Protein AF-B3PN86-F1 (afdb_monomer)

Solvent-accessible surface area (backbone atoms only — not comparable to full-atom values): 6703 Å² total; per-residue (Å²): 136,89,81,83,82,82,80,82,77,89,82,76,87,70,79,73,82,77,74,83,82,76,87,62,81,89,78,61,54,71,43,59,52,50,31,55,51,28,50,55,51,30,45,52,40,45,52,52,48,20,69,76,66,77,45,84,75,57,52,68,62,50,48,52,51,52,52,51,54,50,51,60,70,47,57,94,63,80,53,68,68,60,52,42,50,52,38,48,53,52,25,48,56,39,45,52,54,29,48,55,46,50,53,59,52,65,75,73,113

Sequence (109 aa):
MKKMNKFFLSLGAVSLVGLSLLIALSCQPGYLKKYNSALAKNEKARKQLEQNKKIPSNFESYKATIEAELKAKLDGISDATQIAKIYDEFTNKINDSTSQINSSLRQAD

Mean predicted aligned error: 12.05 Å

Structure (mmCIF, N/CA/C/O backbone):
data_AF-B3PN86-F1
#
_entry.id   AF-B3PN86-F1
#
loop_
_atom_site.group_PDB
_atom_site.id
_atom_site.type_symbol
_atom_site.label_atom_id
_atom_site.label_alt_id
_atom_site.label_comp_id
_atom_site.label_asym_id
_atom_site.label_entity_id
_atom_site.label_seq_id
_atom_site.pdbx_PDB_ins_code
_atom_site.Cartn_x
_atom_site.Cartn_y
_atom_site.Cartn_z
_atom_site.occupancy
_atom_site.B_iso_or_equiv
_atom_site.auth_seq_id
_atom_site.auth_comp_id
_atom_site.auth_asym_id
_atom_site.auth_atom_id
_atom_site.pdbx_PDB_model_num
ATOM 1 N N . MET A 1 1 ? 34.821 -11.315 51.774 1.00 39.22 1 MET A N 1
ATOM 2 C CA . MET A 1 1 ? 34.629 -12.529 50.947 1.00 39.22 1 MET A CA 1
ATOM 3 C C . MET A 1 1 ? 33.412 -12.334 50.051 1.00 39.22 1 MET A C 1
ATOM 5 O O . MET A 1 1 ? 32.353 -11.987 50.553 1.00 39.22 1 MET A O 1
ATOM 9 N N . LYS A 1 2 ? 33.592 -12.484 48.731 1.00 38.50 2 LYS A N 1
ATOM 10 C CA . LYS A 1 2 ? 32.548 -12.374 47.696 1.00 38.50 2 LYS A CA 1
ATOM 11 C C . LYS A 1 2 ? 31.526 -13.508 47.842 1.00 38.50 2 LYS A C 1
ATOM 13 O O . LYS A 1 2 ? 31.932 -14.662 47.926 1.00 38.50 2 LYS A O 1
ATOM 18 N N . LYS A 1 3 ? 30.228 -13.206 47.755 1.00 45.72 3 LYS A N 1
ATOM 19 C CA . LYS A 1 3 ? 29.203 -14.185 47.361 1.00 45.72 3 LYS A CA 1
ATOM 20 C C . LYS A 1 3 ? 28.486 -13.660 46.123 1.00 45.72 3 LYS A C 1
ATOM 22 O O . LYS A 1 3 ? 27.569 -12.855 46.200 1.00 45.72 3 LYS A O 1
ATOM 27 N N . MET A 1 4 ? 28.993 -14.091 44.970 1.00 51.62 4 MET A N 1
ATOM 28 C CA . MET A 1 4 ? 28.288 -14.031 43.696 1.00 51.62 4 MET A CA 1
ATOM 29 C C . MET A 1 4 ? 27.203 -15.105 43.728 1.00 51.62 4 MET A C 1
ATOM 31 O O . MET A 1 4 ? 27.544 -16.285 43.758 1.00 51.62 4 MET A O 1
ATOM 35 N N . ASN A 1 5 ? 25.929 -14.723 43.680 1.00 52.91 5 ASN A N 1
ATOM 36 C CA . ASN A 1 5 ? 24.880 -15.662 43.296 1.00 52.91 5 ASN A CA 1
ATOM 37 C C . ASN A 1 5 ? 24.644 -15.519 41.792 1.00 52.91 5 ASN A C 1
ATOM 39 O O . ASN A 1 5 ? 23.994 -14.590 41.321 1.00 52.91 5 ASN A O 1
ATOM 43 N N . LYS A 1 6 ? 25.256 -16.437 41.041 1.00 53.06 6 LYS A N 1
ATOM 44 C CA . LYS A 1 6 ? 25.012 -16.664 39.619 1.00 53.06 6 LYS A CA 1
ATOM 45 C C . LYS A 1 6 ? 23.641 -17.325 39.484 1.00 53.06 6 LYS A C 1
ATOM 47 O O . LYS A 1 6 ? 23.540 -18.536 39.643 1.00 53.06 6 LYS A O 1
ATOM 52 N N . PHE A 1 7 ? 22.602 -16.551 39.188 1.00 51.56 7 PHE A N 1
ATOM 53 C CA . PHE A 1 7 ? 21.344 -17.109 38.694 1.00 51.56 7 PHE A CA 1
ATOM 54 C C . PHE A 1 7 ? 21.403 -17.160 37.167 1.00 51.56 7 PHE A C 1
ATOM 56 O O . PHE A 1 7 ? 20.982 -16.251 36.460 1.00 51.56 7 PHE A O 1
ATOM 63 N N . PHE A 1 8 ? 22.006 -18.241 36.674 1.00 55.12 8 PHE A N 1
ATOM 64 C CA . PHE A 1 8 ? 21.733 -18.748 35.339 1.00 55.12 8 PHE A CA 1
ATOM 65 C C . PHE A 1 8 ? 20.361 -19.421 35.387 1.00 55.12 8 PHE A C 1
ATOM 67 O O . PHE A 1 8 ? 20.230 -20.504 35.948 1.00 55.12 8 PHE A O 1
ATOM 74 N N . LEU A 1 9 ? 19.356 -18.795 34.783 1.00 50.84 9 LEU A N 1
ATOM 75 C CA . LEU A 1 9 ? 18.157 -19.482 34.312 1.00 50.84 9 LEU A CA 1
ATOM 76 C C . LEU A 1 9 ? 17.955 -19.103 32.850 1.00 50.84 9 LEU A C 1
ATOM 78 O O . LEU A 1 9 ? 17.201 -18.212 32.477 1.00 50.84 9 LEU A O 1
ATOM 82 N N . SER A 1 10 ? 18.730 -19.809 32.033 1.00 52.97 10 SER A N 1
ATOM 83 C CA . SER A 1 10 ? 18.376 -20.131 30.662 1.00 52.97 10 SER A CA 1
ATOM 84 C C . SER A 1 10 ? 17.082 -20.946 30.708 1.00 52.97 10 SER A C 1
ATOM 86 O O . SER A 1 10 ? 17.102 -22.049 31.251 1.00 52.97 10 SER A O 1
ATOM 88 N N . LEU A 1 11 ? 15.989 -20.427 30.149 1.00 48.62 11 LEU A N 1
ATOM 89 C CA . LEU A 1 11 ? 14.960 -21.221 29.473 1.00 48.62 11 LEU A CA 1
ATOM 90 C C . LEU A 1 11 ? 14.020 -20.273 28.724 1.00 48.62 11 LEU A C 1
ATOM 92 O O . LEU A 1 11 ? 13.258 -19.524 29.325 1.00 48.62 11 LEU A O 1
ATOM 96 N N .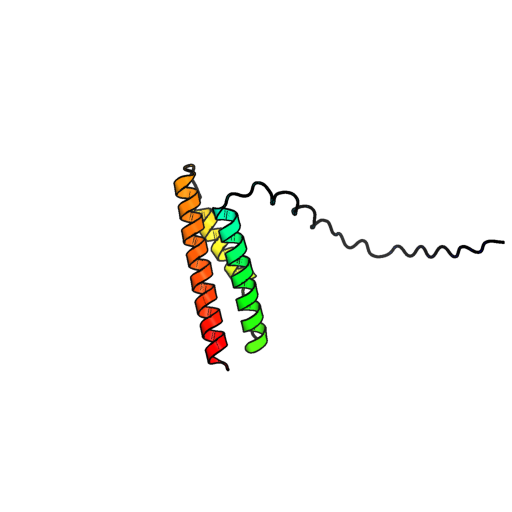 GLY A 1 12 ? 14.113 -20.292 27.401 1.00 44.34 12 GLY A N 1
ATOM 97 C CA . GLY A 1 12 ? 13.301 -19.449 26.533 1.00 44.34 12 GLY A CA 1
ATOM 98 C C . GLY A 1 12 ? 14.061 -19.042 25.287 1.00 44.34 12 GLY A C 1
ATOM 99 O O . GLY A 1 12 ? 14.194 -17.857 25.005 1.00 44.34 12 GLY A O 1
ATOM 100 N N . ALA A 1 13 ? 14.576 -20.023 24.543 1.00 50.31 13 ALA A N 1
ATOM 101 C CA . ALA A 1 13 ? 14.919 -19.832 23.144 1.00 50.31 13 ALA A CA 1
ATOM 102 C C . ALA A 1 13 ? 13.619 -19.566 22.366 1.00 50.31 13 ALA A C 1
ATOM 104 O O . ALA A 1 13 ? 13.100 -20.433 21.669 1.00 50.31 13 ALA A O 1
ATOM 105 N N . VAL A 1 14 ? 13.058 -18.363 22.511 1.00 43.88 14 VAL A N 1
ATOM 106 C CA . VAL A 1 14 ? 12.209 -17.812 21.466 1.00 43.88 14 VAL A CA 1
ATOM 107 C C . VAL A 1 14 ? 13.176 -17.509 20.342 1.00 43.88 14 VAL A C 1
ATOM 109 O O . VAL A 1 14 ? 14.011 -16.612 20.443 1.00 43.88 14 VAL A O 1
ATOM 112 N N . SER A 1 15 ? 13.100 -18.338 19.309 1.00 45.94 15 SER A N 1
ATOM 113 C CA . SER A 1 15 ? 13.639 -18.055 17.993 1.00 45.94 15 SER A CA 1
ATOM 114 C C . SER A 1 15 ? 13.196 -16.649 17.571 1.00 45.94 15 SER A C 1
ATOM 116 O O . SER A 1 15 ? 12.136 -16.457 16.990 1.00 45.94 15 SER A O 1
ATOM 118 N N . LEU A 1 16 ? 14.014 -15.648 17.890 1.00 39.47 16 LEU A N 1
ATOM 119 C CA . LEU A 1 16 ? 14.006 -14.324 17.277 1.00 39.47 16 LEU A CA 1
ATOM 120 C C . LEU A 1 16 ? 14.889 -14.372 16.022 1.00 39.47 16 LEU A C 1
ATOM 122 O O . LEU A 1 16 ? 15.667 -13.467 15.734 1.00 39.47 16 LEU A O 1
ATOM 126 N N . VAL A 1 17 ? 14.765 -15.451 15.243 1.00 45.94 17 VAL A N 1
ATOM 127 C CA . VAL A 1 17 ? 15.160 -15.447 13.837 1.00 45.94 17 VAL A CA 1
ATOM 128 C C . VAL A 1 17 ? 14.056 -14.691 13.106 1.00 45.94 17 VAL A C 1
ATOM 130 O O . VAL A 1 17 ? 13.059 -15.261 12.679 1.00 45.94 17 VAL A O 1
ATOM 133 N N . GLY A 1 18 ? 14.194 -13.371 13.051 1.00 39.97 18 GLY A N 1
ATOM 134 C CA . GLY A 1 18 ? 13.220 -12.527 12.361 1.00 39.97 18 GLY A CA 1
ATOM 135 C C . GLY A 1 18 ? 13.483 -11.028 12.405 1.00 39.97 18 GLY A C 1
ATOM 136 O O . GLY A 1 18 ? 12.792 -10.290 11.713 1.00 39.97 18 GLY A O 1
ATOM 137 N N . LEU A 1 19 ? 14.479 -10.553 13.163 1.00 41.41 19 LEU A N 1
ATOM 138 C CA . LEU A 1 19 ? 14.785 -9.118 13.248 1.00 41.41 19 LEU A CA 1
ATOM 139 C C . LEU A 1 19 ? 16.053 -8.688 12.494 1.00 41.41 19 LEU A C 1
ATOM 141 O O . LEU A 1 19 ? 16.603 -7.624 12.761 1.00 41.41 19 LEU A O 1
ATOM 145 N N . SER A 1 20 ? 16.508 -9.484 11.526 1.00 39.06 20 SER A N 1
ATOM 146 C CA . SER A 1 20 ? 17.719 -9.191 10.742 1.00 39.06 20 SER A CA 1
ATOM 147 C C . SER A 1 20 ? 17.439 -8.578 9.364 1.00 39.06 20 SER A C 1
ATOM 149 O O . SER A 1 20 ? 18.309 -8.616 8.502 1.00 39.06 20 SER A O 1
ATOM 151 N N . LEU A 1 21 ? 16.254 -7.996 9.134 1.00 40.75 21 LEU A N 1
ATOM 152 C CA . LEU A 1 21 ? 15.929 -7.285 7.885 1.00 40.75 21 LEU A CA 1
ATOM 153 C C . LEU A 1 21 ? 15.700 -5.776 8.092 1.00 40.75 21 LEU A C 1
ATOM 155 O O . LEU A 1 21 ? 14.913 -5.153 7.389 1.00 40.75 21 LEU A O 1
ATOM 159 N N . LEU A 1 22 ? 16.381 -5.173 9.071 1.00 39.53 22 LEU A N 1
ATOM 160 C CA . LEU A 1 22 ? 16.369 -3.717 9.295 1.00 39.53 22 LEU A CA 1
ATOM 161 C C . LEU A 1 22 ? 17.649 -3.010 8.821 1.00 39.53 22 LEU A C 1
ATOM 163 O O . LEU A 1 22 ? 17.834 -1.825 9.083 1.00 39.53 22 LEU A O 1
ATOM 167 N N . ILE A 1 23 ? 18.508 -3.697 8.061 1.00 41.22 23 ILE A N 1
ATOM 168 C CA . ILE A 1 23 ? 19.731 -3.124 7.479 1.00 41.22 23 ILE A CA 1
ATOM 169 C C . ILE A 1 23 ? 19.616 -3.125 5.947 1.00 41.22 23 ILE A C 1
ATOM 171 O O . ILE A 1 23 ? 20.375 -3.773 5.240 1.00 41.22 23 ILE A O 1
ATOM 175 N N . ALA A 1 24 ? 18.606 -2.424 5.426 1.00 43.38 24 ALA A N 1
ATOM 176 C CA . ALA A 1 24 ? 18.511 -2.057 4.004 1.00 43.38 24 ALA A CA 1
ATOM 177 C C . ALA A 1 24 ? 17.761 -0.725 3.773 1.00 43.38 24 ALA A C 1
ATOM 179 O O . ALA A 1 24 ? 17.390 -0.390 2.651 1.00 43.38 24 ALA A O 1
ATOM 180 N N . LEU A 1 25 ? 17.524 0.067 4.828 1.00 45.47 25 LEU A N 1
ATOM 181 C CA . LEU A 1 25 ? 16.697 1.281 4.756 1.00 45.47 25 LEU A CA 1
ATOM 182 C C . LEU A 1 25 ? 17.390 2.494 4.105 1.00 45.47 25 LEU A C 1
ATOM 184 O O . LEU A 1 25 ? 16.730 3.508 3.883 1.00 45.47 25 LEU A O 1
ATOM 188 N N . SER A 1 26 ? 18.686 2.427 3.784 1.00 42.06 26 SER A N 1
ATOM 189 C CA . SER A 1 26 ? 19.442 3.580 3.266 1.00 42.06 26 SER A CA 1
ATOM 190 C C . SER A 1 26 ? 19.526 3.674 1.736 1.00 42.06 26 SER A C 1
ATOM 192 O O . SER A 1 26 ? 19.969 4.702 1.234 1.00 42.06 26 SER A O 1
ATOM 194 N N . CYS A 1 27 ? 19.075 2.664 0.980 1.00 52.31 27 CYS A N 1
ATOM 195 C CA . CYS A 1 27 ? 19.074 2.683 -0.497 1.00 52.31 27 CYS A CA 1
ATOM 196 C C . CYS A 1 27 ? 17.756 2.201 -1.119 1.00 52.31 27 CYS A C 1
ATOM 198 O O . CYS A 1 27 ? 17.711 1.835 -2.292 1.00 52.31 27 CYS A O 1
ATOM 200 N N . GLN A 1 28 ? 16.663 2.198 -0.351 1.00 61.03 28 GLN A N 1
ATOM 201 C CA . GLN A 1 28 ? 15.359 1.839 -0.894 1.00 61.03 28 GLN A CA 1
ATOM 202 C C . GLN A 1 28 ? 14.859 2.954 -1.836 1.00 61.03 28 GLN A C 1
ATOM 204 O O . GLN A 1 28 ? 14.798 4.115 -1.415 1.00 61.03 28 GLN A O 1
ATOM 209 N N . PRO A 1 29 ? 14.470 2.634 -3.086 1.00 78.69 29 PRO A N 1
ATOM 210 C CA . PRO A 1 29 ? 13.914 3.607 -4.019 1.00 78.69 29 PRO A CA 1
ATOM 211 C C . PRO A 1 29 ? 12.750 4.403 -3.416 1.00 78.69 29 PRO A C 1
ATOM 213 O O . PRO A 1 29 ? 11.941 3.873 -2.648 1.00 78.69 29 PRO A O 1
ATOM 216 N N . GLY A 1 30 ? 12.630 5.683 -3.786 1.00 86.12 30 GLY A N 1
ATOM 217 C CA . GLY A 1 30 ? 11.625 6.586 -3.212 1.00 86.12 30 GLY A CA 1
ATOM 218 C C . GLY A 1 30 ? 10.186 6.067 -3.329 1.00 86.12 30 GLY A C 1
ATOM 219 O O . GLY A 1 30 ? 9.411 6.207 -2.384 1.00 86.12 30 GLY A O 1
ATOM 220 N N . TYR A 1 31 ? 9.847 5.406 -4.440 1.00 85.81 31 TYR A N 1
ATOM 221 C CA . TYR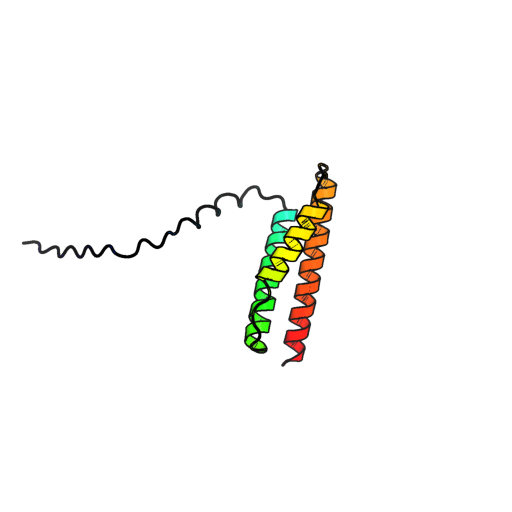 A 1 31 ? 8.528 4.804 -4.668 1.00 85.81 31 TYR A CA 1
ATOM 222 C C . TYR A 1 31 ? 8.225 3.658 -3.687 1.00 85.81 31 TYR A C 1
ATOM 224 O O . TYR A 1 31 ? 7.141 3.603 -3.111 1.00 85.81 31 TYR A O 1
ATOM 232 N N . LEU A 1 32 ? 9.211 2.808 -3.388 1.00 88.56 32 LEU A N 1
ATOM 233 C CA . LEU A 1 32 ? 9.078 1.725 -2.413 1.00 88.56 32 LEU A CA 1
ATOM 234 C C . LEU A 1 32 ? 8.878 2.281 -0.999 1.00 88.56 32 LEU A C 1
ATOM 236 O O . LEU A 1 32 ? 8.094 1.750 -0.216 1.00 88.56 32 LEU A O 1
ATOM 240 N N . LYS A 1 33 ? 9.580 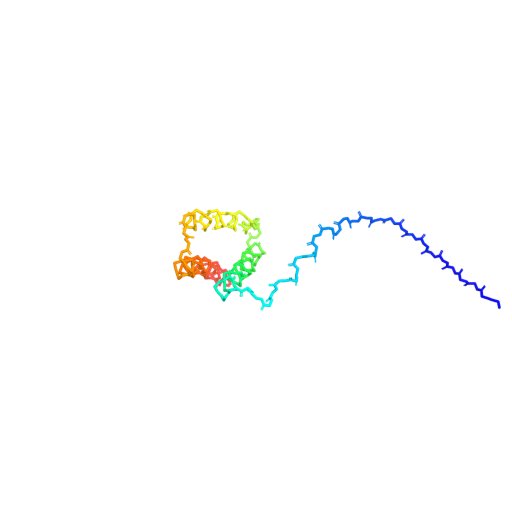3.367 -0.647 1.00 90.25 33 LYS A N 1
ATOM 241 C CA . LYS A 1 33 ? 9.401 4.035 0.653 1.00 90.25 33 LYS A CA 1
ATOM 242 C C . LYS A 1 33 ? 7.989 4.611 0.799 1.00 90.25 33 LYS A C 1
ATOM 244 O O . LYS A 1 33 ? 7.382 4.462 1.860 1.00 90.25 33 LYS A O 1
ATOM 249 N N . LYS A 1 34 ? 7.462 5.256 -0.250 1.00 92.44 34 LYS A N 1
ATOM 250 C CA . LYS A 1 34 ? 6.084 5.776 -0.269 1.00 92.44 34 LYS A CA 1
ATOM 251 C C . LYS A 1 34 ? 5.062 4.650 -0.108 1.00 92.44 34 LYS A C 1
ATOM 253 O O . LYS A 1 34 ? 4.197 4.761 0.757 1.00 92.44 34 LYS A O 1
ATOM 258 N N . TYR A 1 35 ? 5.224 3.564 -0.860 1.00 93.56 35 TYR A N 1
ATOM 259 C CA . TYR A 1 35 ? 4.376 2.375 -0.781 1.00 93.56 35 TYR A CA 1
ATOM 260 C C . TYR A 1 35 ? 4.344 1.779 0.636 1.00 93.56 35 TYR A C 1
ATOM 262 O O . TYR A 1 35 ? 3.272 1.642 1.228 1.00 93.56 35 TYR A O 1
ATOM 270 N N . ASN A 1 36 ? 5.511 1.536 1.247 1.00 92.69 36 ASN A N 1
ATOM 271 C CA . ASN A 1 36 ? 5.593 1.015 2.618 1.00 92.69 36 ASN A CA 1
ATOM 272 C C . ASN A 1 36 ? 4.978 1.979 3.644 1.00 92.69 36 ASN A C 1
ATOM 274 O O . ASN A 1 36 ? 4.308 1.553 4.585 1.00 92.69 36 ASN A O 1
ATOM 278 N N . SER A 1 37 ? 5.177 3.289 3.466 1.00 94.06 37 SER A N 1
ATOM 279 C CA . SER A 1 37 ? 4.560 4.296 4.332 1.00 94.06 37 SER A CA 1
ATOM 280 C C . SER A 1 37 ? 3.033 4.302 4.211 1.00 94.06 37 SER A C 1
ATOM 282 O O . SER A 1 37 ? 2.349 4.429 5.227 1.00 94.06 37 SER A O 1
ATOM 284 N N . ALA A 1 38 ? 2.491 4.137 3.001 1.00 95.06 38 ALA A N 1
ATOM 285 C CA . ALA A 1 38 ? 1.054 4.030 2.777 1.00 95.06 38 ALA A CA 1
ATOM 286 C C . ALA A 1 38 ? 0.474 2.766 3.430 1.00 95.06 38 ALA A C 1
ATOM 288 O O . ALA A 1 38 ? -0.533 2.863 4.133 1.00 95.06 38 ALA A O 1
ATOM 289 N N . LEU A 1 39 ? 1.139 1.609 3.294 1.00 95.69 39 LEU A N 1
ATOM 290 C CA . LEU A 1 39 ? 0.742 0.373 3.981 1.00 95.69 39 LEU A CA 1
ATOM 291 C C . LEU A 1 39 ? 0.698 0.551 5.503 1.00 95.69 39 LEU A C 1
ATOM 293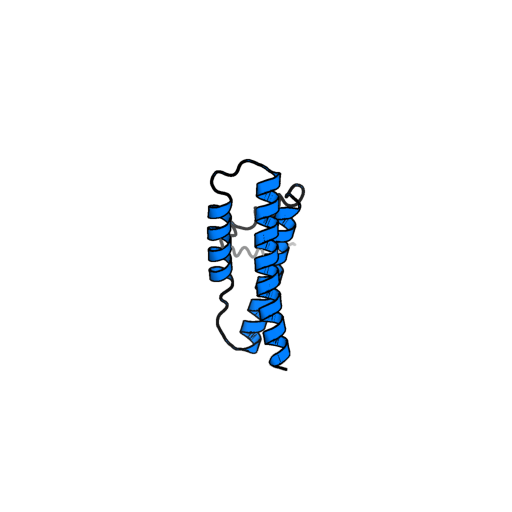 O O . LEU A 1 39 ? -0.305 0.205 6.121 1.00 95.69 39 LEU A O 1
ATOM 297 N N . ALA A 1 40 ? 1.730 1.154 6.101 1.00 95.00 40 ALA A N 1
ATOM 298 C CA . ALA A 1 40 ? 1.773 1.394 7.545 1.00 95.00 40 ALA A CA 1
ATOM 299 C C . ALA A 1 40 ? 0.639 2.321 8.029 1.00 95.00 40 ALA A C 1
ATOM 301 O O . ALA A 1 40 ? 0.057 2.110 9.096 1.00 95.00 40 ALA A O 1
ATOM 302 N N . LYS A 1 41 ? 0.284 3.350 7.244 1.00 95.12 41 LYS A N 1
ATOM 303 C CA . LYS A 1 41 ? -0.868 4.218 7.549 1.00 95.12 41 LYS A CA 1
ATOM 304 C C . LYS A 1 41 ? -2.191 3.459 7.446 1.00 95.12 41 LYS A C 1
ATOM 306 O O . LYS A 1 41 ? -3.051 3.636 8.308 1.00 95.12 41 LYS A O 1
ATOM 311 N N . ASN A 1 42 ? -2.343 2.617 6.426 1.00 95.62 42 ASN A N 1
ATOM 312 C CA . ASN A 1 42 ? -3.532 1.790 6.243 1.00 95.62 42 ASN A CA 1
ATOM 313 C C . ASN A 1 42 ? -3.705 0.790 7.392 1.00 95.62 42 ASN A C 1
ATOM 315 O O . ASN A 1 42 ? -4.795 0.688 7.948 1.00 95.62 42 ASN A O 1
ATOM 319 N N . GLU A 1 43 ? -2.623 0.123 7.803 1.00 95.44 43 GLU A N 1
ATOM 320 C CA . GLU A 1 43 ? -2.604 -0.781 8.955 1.00 95.44 43 GLU A CA 1
ATOM 321 C C . GLU A 1 43 ? -3.112 -0.079 10.214 1.00 95.44 43 GLU A C 1
ATOM 323 O O . GLU A 1 43 ? -4.010 -0.577 10.893 1.00 95.44 43 GLU A O 1
ATOM 328 N N . LYS A 1 44 ? -2.576 1.114 10.501 1.00 93.56 44 LYS A N 1
ATOM 329 C CA . LYS A 1 44 ? -2.990 1.911 11.657 1.00 93.56 44 LYS A CA 1
ATOM 330 C C . LYS A 1 44 ? -4.480 2.262 11.602 1.00 93.56 44 LYS A C 1
ATOM 332 O O . LYS A 1 44 ? -5.170 2.101 12.605 1.00 93.56 44 LYS A O 1
ATOM 337 N N . ALA A 1 45 ? -4.977 2.706 10.447 1.00 92.38 45 ALA A N 1
ATOM 338 C CA . ALA A 1 45 ? -6.387 3.048 10.267 1.00 92.38 45 ALA A CA 1
ATOM 339 C C . ALA A 1 45 ? -7.304 1.827 10.463 1.00 92.38 45 ALA A C 1
ATOM 341 O O . ALA A 1 45 ? -8.324 1.919 11.145 1.00 92.38 45 ALA A O 1
ATOM 342 N N . ARG A 1 46 ? -6.925 0.660 9.925 1.00 92.56 46 ARG A N 1
ATOM 343 C CA . ARG A 1 46 ? -7.675 -0.594 10.109 1.00 92.56 46 ARG A CA 1
ATOM 344 C C . ARG A 1 46 ? -7.681 -1.061 11.562 1.00 92.56 46 ARG A C 1
ATOM 346 O O . ARG A 1 46 ? -8.746 -1.412 12.053 1.00 92.56 46 ARG A O 1
ATOM 353 N N . LYS A 1 47 ? -6.541 -1.003 12.262 1.00 91.56 47 LYS A N 1
ATOM 354 C CA . LYS A 1 47 ? -6.462 -1.314 13.703 1.00 91.56 47 LYS A CA 1
ATOM 355 C C . LYS A 1 47 ? -7.369 -0.401 14.530 1.00 91.56 47 LYS A C 1
ATOM 357 O O . LYS A 1 47 ? -8.037 -0.862 15.448 1.00 91.56 47 LYS A O 1
ATOM 362 N N . GLN A 1 48 ? -7.432 0.885 14.188 1.00 90.62 48 GLN A N 1
ATOM 363 C CA . GLN A 1 48 ? -8.337 1.821 14.854 1.00 90.62 48 GLN A CA 1
ATOM 364 C C . GLN A 1 48 ? -9.814 1.490 14.574 1.00 90.62 48 GLN A C 1
ATOM 366 O O . GLN A 1 48 ? -10.640 1.523 15.481 1.00 90.62 48 GLN A O 1
ATOM 371 N N . LEU A 1 49 ? -10.154 1.106 13.339 1.00 89.00 49 LEU A N 1
ATOM 372 C CA . LEU A 1 49 ? -11.503 0.650 12.985 1.00 89.00 49 LEU A CA 1
ATOM 373 C C . LEU A 1 49 ? -11.907 -0.625 13.731 1.00 89.00 49 LEU A C 1
ATOM 375 O O . LEU A 1 49 ? -13.036 -0.713 14.209 1.00 89.00 49 LEU A O 1
ATOM 379 N N . GLU A 1 50 ? -10.991 -1.583 13.857 1.00 87.56 50 GLU A N 1
ATOM 380 C CA . GLU A 1 50 ? -11.162 -2.789 14.672 1.00 87.56 50 GLU A CA 1
ATOM 381 C C . GLU A 1 50 ? -11.473 -2.435 16.128 1.00 87.56 50 GLU A C 1
ATOM 383 O O . GLU A 1 50 ? -12.455 -2.934 16.675 1.00 87.56 50 GLU A O 1
ATOM 388 N N . GLN A 1 51 ? -10.695 -1.535 16.735 1.00 87.38 51 GLN A N 1
ATOM 389 C CA . GLN A 1 51 ? -10.912 -1.106 18.119 1.00 87.38 51 GLN A CA 1
ATOM 390 C C . GLN A 1 51 ? -12.288 -0.453 18.308 1.00 87.38 51 GLN A C 1
ATOM 392 O O . GLN A 1 51 ? -12.993 -0.788 19.259 1.00 87.38 51 GLN A O 1
ATOM 397 N N . ASN A 1 52 ? -12.702 0.415 17.380 1.00 86.62 52 ASN A N 1
ATOM 398 C CA . ASN A 1 52 ? -13.984 1.118 17.472 1.00 86.62 52 ASN A CA 1
ATOM 399 C C . ASN A 1 52 ? -15.186 0.194 17.219 1.00 86.62 52 ASN A C 1
ATOM 401 O O . ASN A 1 52 ? -16.209 0.315 17.890 1.00 86.62 52 ASN A O 1
ATOM 405 N N . LYS A 1 53 ? -15.087 -0.728 16.251 1.00 84.31 53 LYS A N 1
ATOM 406 C CA . LYS A 1 53 ? -16.219 -1.566 15.807 1.00 84.31 53 LYS A CA 1
ATOM 407 C C . LYS A 1 53 ? -16.205 -2.996 16.356 1.00 84.31 53 LYS A C 1
ATOM 409 O O . LYS A 1 53 ? -17.157 -3.729 16.111 1.00 84.31 53 LYS A O 1
ATOM 414 N N . LYS A 1 54 ? -15.160 -3.396 17.090 1.00 85.19 54 LYS A N 1
ATOM 415 C CA . LYS A 1 54 ? -14.937 -4.766 17.597 1.00 85.19 54 LYS A CA 1
ATOM 416 C C . LYS A 1 54 ? -15.002 -5.833 16.493 1.00 85.19 54 LYS A C 1
ATOM 418 O O . LYS A 1 54 ? -15.561 -6.909 16.690 1.00 85.19 54 LYS A O 1
ATOM 423 N N . ILE A 1 55 ? -14.441 -5.518 15.326 1.00 82.75 55 ILE A N 1
ATOM 424 C CA . ILE A 1 55 ? -14.353 -6.425 14.170 1.00 82.75 55 ILE A CA 1
ATOM 425 C C . ILE A 1 55 ? -12.905 -6.881 13.964 1.00 82.75 55 ILE A C 1
ATOM 427 O O . ILE A 1 55 ? -12.004 -6.080 14.197 1.00 82.75 55 ILE A O 1
ATOM 431 N N . PRO A 1 56 ? -12.654 -8.117 13.501 1.00 78.81 56 PRO A N 1
ATOM 432 C CA . PRO A 1 56 ? -11.295 -8.601 13.276 1.00 78.81 56 PRO A CA 1
ATOM 433 C C . PRO A 1 56 ? -10.566 -7.790 12.195 1.00 78.81 56 PRO A C 1
ATOM 435 O O . PRO A 1 56 ? -11.152 -7.438 11.165 1.00 78.81 56 PRO A O 1
ATOM 438 N N . SER A 1 57 ? -9.272 -7.528 12.408 1.00 78.88 57 SER A N 1
ATOM 439 C CA . SER A 1 57 ? -8.423 -6.880 11.403 1.00 78.88 57 SER A CA 1
ATOM 440 C C . SER A 1 57 ? -8.356 -7.693 10.112 1.00 78.88 57 SER A C 1
ATOM 442 O O . SER A 1 57 ? -7.998 -8.869 10.102 1.00 78.88 57 SER A O 1
ATOM 444 N N . ASN A 1 58 ? -8.626 -7.027 8.992 1.00 87.56 58 ASN A N 1
ATOM 445 C CA . ASN A 1 58 ? -8.420 -7.566 7.650 1.00 87.56 58 ASN A CA 1
ATOM 446 C C . ASN A 1 58 ? -7.164 -6.992 6.974 1.00 87.56 58 ASN A C 1
ATOM 448 O O . ASN A 1 58 ? -7.065 -7.017 5.749 1.00 87.56 58 ASN A O 1
ATOM 452 N N . PHE A 1 59 ? -6.218 -6.433 7.740 1.00 91.81 59 PHE A N 1
ATOM 453 C CA . PHE A 1 59 ? -5.023 -5.824 7.152 1.00 91.81 59 PHE A CA 1
ATOM 454 C C . PHE A 1 59 ? -4.143 -6.846 6.426 1.00 91.81 59 PHE A C 1
ATOM 456 O O . PHE A 1 59 ? -3.749 -6.582 5.297 1.00 91.81 59 PHE A O 1
ATOM 463 N N . GLU A 1 60 ? -3.884 -8.017 7.015 1.00 91.56 60 GLU A N 1
ATOM 464 C CA . GLU A 1 60 ? -3.028 -9.033 6.383 1.00 91.56 60 GLU A CA 1
ATOM 465 C C . GLU A 1 60 ? -3.629 -9.562 5.074 1.00 91.56 60 GLU A C 1
ATOM 467 O O . GLU A 1 60 ? -2.923 -9.680 4.074 1.00 91.56 60 GLU A O 1
ATOM 472 N N . SER A 1 61 ? -4.946 -9.802 5.029 1.00 92.75 61 SER A N 1
ATOM 473 C CA . SER A 1 61 ? -5.610 -10.229 3.789 1.00 92.75 61 SER A CA 1
ATOM 474 C C . SER A 1 61 ? -5.629 -9.119 2.735 1.00 92.75 61 SER A C 1
ATOM 476 O O . SER A 1 61 ? -5.386 -9.380 1.554 1.00 92.75 61 SER A O 1
ATOM 478 N N . TYR A 1 62 ? -5.854 -7.870 3.154 1.00 93.88 62 TYR A N 1
ATOM 479 C CA . TYR A 1 62 ? -5.760 -6.704 2.280 1.00 93.88 62 TYR A CA 1
ATOM 480 C C . TYR A 1 62 ? -4.349 -6.547 1.699 1.00 93.88 62 TYR A C 1
ATOM 482 O O . TYR A 1 62 ? -4.195 -6.407 0.487 1.00 93.88 62 TYR A O 1
ATOM 490 N N . LYS A 1 63 ? -3.319 -6.621 2.547 1.00 93.69 63 LYS A N 1
ATOM 491 C CA . LYS A 1 63 ? -1.913 -6.524 2.152 1.00 93.69 63 LYS A CA 1
ATOM 492 C C . LYS A 1 63 ? -1.541 -7.635 1.174 1.00 93.69 63 LYS A C 1
ATOM 494 O O . LYS A 1 63 ? -1.010 -7.326 0.115 1.00 93.69 63 LYS A O 1
ATOM 499 N N . ALA A 1 64 ? -1.884 -8.888 1.474 1.00 93.25 64 ALA A N 1
ATOM 500 C CA . ALA A 1 64 ? -1.615 -10.017 0.586 1.00 93.25 64 ALA A CA 1
ATOM 501 C C . ALA A 1 64 ? -2.271 -9.841 -0.795 1.00 93.25 64 ALA A C 1
ATOM 503 O O . ALA A 1 64 ? -1.649 -10.124 -1.816 1.00 93.25 64 ALA A O 1
ATOM 504 N N . THR A 1 65 ? -3.503 -9.321 -0.835 1.00 95.06 65 THR A N 1
ATOM 505 C CA . THR A 1 65 ? -4.210 -9.026 -2.093 1.00 95.06 65 THR A CA 1
ATOM 506 C C . THR A 1 65 ? -3.483 -7.943 -2.890 1.00 95.06 65 THR A C 1
ATOM 508 O O . THR A 1 65 ? -3.196 -8.124 -4.070 1.00 95.06 65 THR A O 1
ATOM 511 N N . ILE A 1 66 ? -3.127 -6.836 -2.234 1.00 95.75 66 ILE A N 1
ATOM 512 C CA . ILE A 1 66 ? -2.402 -5.724 -2.857 1.00 95.75 66 ILE A CA 1
ATOM 513 C C . ILE A 1 66 ? -1.026 -6.164 -3.370 1.00 95.75 66 ILE A C 1
ATOM 515 O O . ILE A 1 66 ? -0.650 -5.806 -4.482 1.00 95.75 66 ILE A O 1
ATOM 519 N N . GLU A 1 67 ? -0.285 -6.958 -2.599 1.00 93.50 67 GLU A N 1
ATOM 520 C CA . GLU A 1 67 ? 1.032 -7.464 -2.994 1.00 93.50 67 GLU A CA 1
ATOM 521 C C . GLU A 1 67 ? 0.944 -8.446 -4.166 1.00 93.50 67 GLU A C 1
ATOM 523 O O . GLU A 1 67 ? 1.786 -8.400 -5.064 1.00 93.50 67 GLU A O 1
ATOM 528 N N . ALA A 1 68 ? -0.085 -9.298 -4.203 1.00 93.88 68 ALA A N 1
ATOM 529 C CA . ALA A 1 68 ? -0.327 -10.199 -5.325 1.00 93.88 68 ALA A CA 1
ATOM 530 C C . ALA A 1 68 ? -0.658 -9.428 -6.613 1.00 93.88 68 ALA A C 1
ATOM 532 O O . ALA A 1 68 ? -0.072 -9.702 -7.661 1.00 93.88 68 ALA A O 1
ATOM 533 N N . GLU A 1 69 ? -1.544 -8.432 -6.535 1.00 94.44 69 GLU A N 1
ATOM 534 C CA . GLU A 1 69 ? -1.873 -7.563 -7.669 1.00 94.44 69 GLU A CA 1
ATOM 535 C C . GLU A 1 69 ? -0.657 -6.752 -8.145 1.00 94.44 69 GLU A C 1
ATOM 537 O O . GLU A 1 69 ? -0.418 -6.640 -9.349 1.00 94.44 69 GLU A O 1
ATOM 542 N N . LEU A 1 70 ? 0.134 -6.208 -7.214 1.00 94.06 70 LEU A N 1
ATOM 543 C CA . LEU A 1 70 ? 1.356 -5.467 -7.524 1.00 94.06 70 LEU A CA 1
ATOM 544 C C . LEU A 1 70 ? 2.364 -6.365 -8.241 1.00 94.06 70 LEU A C 1
ATOM 546 O O . LEU A 1 70 ? 2.904 -5.980 -9.275 1.00 94.06 70 LEU A O 1
ATOM 550 N N . LYS A 1 71 ? 2.588 -7.578 -7.724 1.00 92.19 71 LYS A N 1
ATOM 551 C CA . LYS A 1 71 ? 3.477 -8.561 -8.348 1.00 92.19 71 LYS A CA 1
ATOM 552 C C . LYS A 1 71 ? 3.012 -8.912 -9.760 1.00 92.19 71 LYS A C 1
ATOM 554 O O . LYS A 1 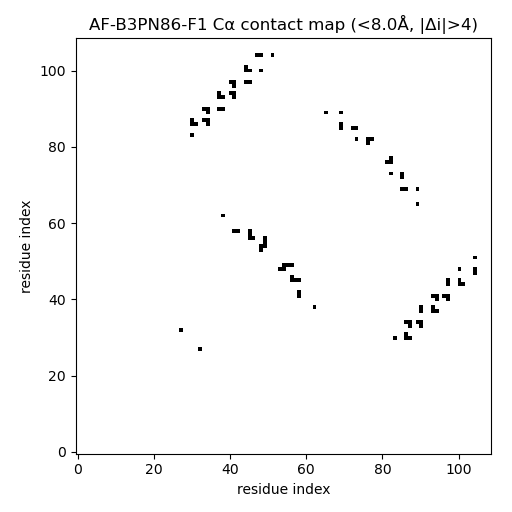71 ? 3.843 -8.962 -10.656 1.00 92.19 71 LYS A O 1
ATOM 559 N N . ALA A 1 72 ? 1.709 -9.105 -9.963 1.00 95.00 72 ALA A N 1
ATOM 560 C CA . ALA A 1 72 ? 1.148 -9.382 -11.282 1.00 95.00 72 ALA A CA 1
ATOM 561 C C . ALA A 1 72 ? 1.341 -8.209 -12.258 1.00 95.00 72 ALA A C 1
ATOM 563 O O . ALA A 1 72 ? 1.674 -8.431 -13.415 1.00 95.00 72 ALA A O 1
ATOM 564 N N . LYS A 1 73 ? 1.187 -6.957 -11.802 1.00 93.25 73 LYS A N 1
ATOM 565 C CA . LYS A 1 73 ? 1.435 -5.769 -12.640 1.00 93.25 73 LYS A CA 1
ATOM 566 C C . LYS A 1 73 ? 2.908 -5.557 -12.984 1.00 93.25 73 LYS A C 1
ATOM 568 O O . LYS A 1 73 ? 3.206 -4.989 -14.028 1.00 93.25 73 LYS A O 1
ATOM 573 N N . LEU A 1 74 ? 3.809 -5.945 -12.087 1.00 93.12 74 LEU A N 1
ATOM 574 C CA . LEU A 1 74 ? 5.252 -5.843 -12.300 1.00 93.12 74 LEU A CA 1
ATOM 575 C C . LEU A 1 74 ? 5.809 -7.002 -13.136 1.00 93.12 74 LEU A C 1
ATOM 577 O O . LEU A 1 74 ? 6.956 -6.922 -13.574 1.00 93.12 74 LEU A O 1
ATOM 581 N N . ASP A 1 75 ? 5.033 -8.066 -13.353 1.00 94.38 75 ASP A N 1
ATOM 582 C CA . ASP A 1 75 ? 5.487 -9.234 -14.099 1.00 94.38 75 ASP A CA 1
ATOM 583 C C . ASP A 1 75 ? 5.842 -8.858 -15.544 1.00 94.38 75 ASP A C 1
ATOM 585 O O . ASP A 1 75 ? 5.075 -8.206 -16.254 1.00 94.38 75 ASP A O 1
ATOM 589 N N . GLY A 1 76 ? 7.053 -9.216 -15.965 1.00 87.75 76 GLY A N 1
ATOM 590 C CA . GLY A 1 76 ? 7.586 -8.856 -17.281 1.00 87.75 76 GLY A CA 1
ATOM 591 C C . GLY A 1 76 ? 7.958 -7.376 -17.483 1.00 87.75 76 GLY A C 1
ATOM 592 O O . GLY A 1 76 ? 8.416 -7.028 -18.571 1.00 87.75 76 GLY A O 1
ATOM 593 N N . ILE A 1 77 ? 7.823 -6.502 -16.476 1.00 91.44 77 ILE A N 1
ATOM 594 C CA . ILE A 1 77 ? 8.211 -5.085 -16.581 1.00 91.44 77 ILE A CA 1
ATOM 595 C C . ILE A 1 77 ? 9.661 -4.892 -16.126 1.00 91.44 77 ILE A C 1
ATOM 597 O O . ILE A 1 77 ? 10.004 -5.118 -14.968 1.00 91.44 77 ILE A O 1
ATOM 601 N N . SER A 1 78 ? 10.513 -4.407 -17.030 1.00 89.25 78 SER A N 1
ATOM 602 C CA . SER A 1 78 ? 11.919 -4.080 -16.746 1.00 89.25 78 SER A CA 1
ATOM 603 C C . SER A 1 78 ? 12.217 -2.576 -16.733 1.00 89.25 78 SER A C 1
ATOM 605 O O . SER A 1 78 ? 13.260 -2.160 -16.227 1.00 89.25 78 SER A O 1
ATOM 607 N N . ASP A 1 79 ? 11.311 -1.743 -17.257 1.00 92.50 79 ASP A N 1
ATOM 608 C CA . ASP A 1 79 ? 11.495 -0.293 -17.302 1.00 92.50 79 ASP A CA 1
ATOM 609 C C . ASP A 1 79 ? 11.302 0.343 -15.916 1.00 92.50 79 ASP A C 1
ATOM 611 O O . ASP A 1 79 ? 10.225 0.283 -15.319 1.00 92.50 79 ASP A O 1
ATOM 615 N N . ALA A 1 80 ? 12.342 1.011 -15.414 1.00 89.06 80 ALA A N 1
ATOM 616 C CA . ALA A 1 80 ? 12.343 1.598 -14.075 1.00 89.06 80 ALA A CA 1
ATOM 617 C C . ALA A 1 80 ? 11.274 2.691 -13.887 1.00 89.06 80 ALA A C 1
ATOM 619 O O . ALA A 1 80 ? 10.757 2.870 -12.781 1.00 89.06 80 ALA A O 1
ATOM 620 N N . THR A 1 81 ? 10.919 3.412 -14.956 1.00 92.44 81 THR A N 1
ATOM 621 C CA . THR A 1 81 ? 9.901 4.470 -14.908 1.00 92.44 81 THR A CA 1
ATOM 622 C C . THR A 1 81 ? 8.500 3.868 -14.818 1.00 92.44 81 THR A C 1
ATOM 624 O O . THR A 1 81 ? 7.670 4.353 -14.049 1.00 92.44 81 THR A O 1
ATOM 627 N N . GLN A 1 82 ? 8.233 2.789 -15.554 1.00 93.06 82 GLN A N 1
ATOM 628 C CA . GLN A 1 82 ? 6.994 2.019 -15.461 1.00 93.06 82 GLN A CA 1
ATOM 629 C C . GLN A 1 82 ? 6.852 1.357 -14.093 1.00 93.06 82 GLN A C 1
ATOM 631 O O . GLN A 1 82 ? 5.793 1.479 -13.481 1.00 93.06 82 GLN A O 1
ATOM 636 N N . ILE A 1 83 ? 7.922 0.757 -13.562 1.00 91.19 83 ILE A N 1
ATOM 637 C CA . ILE A 1 83 ? 7.939 0.205 -12.200 1.00 91.19 83 ILE A CA 1
ATOM 638 C C . ILE A 1 83 ? 7.552 1.291 -11.187 1.00 91.19 83 ILE A C 1
ATOM 640 O O . ILE A 1 83 ? 6.634 1.092 -10.393 1.00 91.19 83 ILE A O 1
ATOM 644 N N . ALA A 1 84 ? 8.188 2.467 -11.239 1.00 91.50 84 ALA A N 1
ATOM 645 C CA . ALA A 1 84 ? 7.872 3.569 -10.330 1.00 91.50 84 ALA A CA 1
ATOM 646 C C . ALA A 1 84 ? 6.409 4.036 -10.448 1.00 91.50 84 ALA A C 1
ATOM 648 O O . ALA A 1 84 ? 5.754 4.238 -9.426 1.00 91.50 84 ALA A O 1
ATOM 649 N N . LYS A 1 85 ? 5.874 4.148 -11.674 1.00 94.50 85 LYS A N 1
ATOM 650 C CA . LYS A 1 85 ? 4.461 4.491 -11.917 1.00 94.50 85 LYS A CA 1
ATOM 651 C C . LYS A 1 85 ? 3.502 3.459 -11.327 1.00 94.50 85 LYS A C 1
ATOM 653 O O . LYS A 1 85 ? 2.511 3.848 -10.718 1.00 94.50 85 LYS A O 1
ATOM 658 N N . ILE A 1 86 ? 3.804 2.168 -11.471 1.00 95.38 86 ILE A N 1
ATOM 659 C CA . ILE A 1 86 ? 3.005 1.085 -10.884 1.00 95.38 86 ILE A CA 1
ATOM 660 C C . ILE A 1 86 ? 3.012 1.209 -9.355 1.00 95.38 86 ILE A C 1
ATOM 662 O O . ILE A 1 86 ? 1.955 1.206 -8.731 1.00 95.38 86 ILE A O 1
ATOM 666 N N . TYR A 1 87 ? 4.176 1.406 -8.731 1.00 95.25 87 TYR A N 1
ATOM 667 C CA . TYR A 1 87 ? 4.240 1.617 -7.280 1.00 95.25 87 TYR A CA 1
ATOM 668 C C . TYR A 1 87 ? 3.465 2.858 -6.814 1.00 95.25 87 TYR A C 1
ATOM 670 O O . TYR A 1 87 ? 2.815 2.803 -5.767 1.00 95.25 87 TYR A O 1
ATOM 678 N N . ASP A 1 88 ? 3.503 3.963 -7.562 1.00 95.19 88 ASP A N 1
ATOM 679 C CA . ASP A 1 88 ? 2.721 5.164 -7.245 1.00 95.19 88 ASP A CA 1
ATOM 680 C C . ASP A 1 88 ? 1.201 4.911 -7.398 1.00 95.19 88 ASP A C 1
ATOM 682 O O . ASP A 1 88 ? 0.432 5.335 -6.534 1.00 95.19 88 ASP A O 1
ATOM 686 N N . GLU A 1 89 ? 0.756 4.156 -8.414 1.00 96.75 89 GLU A N 1
ATOM 687 C CA . GLU A 1 89 ? -0.649 3.727 -8.577 1.00 96.75 89 GLU A CA 1
ATOM 688 C C . GLU A 1 89 ? -1.134 2.945 -7.346 1.00 96.75 89 GLU A C 1
ATOM 690 O O . GLU A 1 89 ? -2.156 3.282 -6.742 1.00 96.75 89 GLU A O 1
ATOM 695 N N . P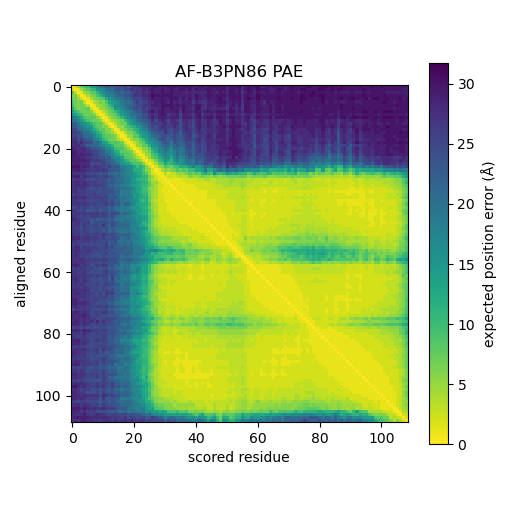HE A 1 90 ? -0.368 1.939 -6.921 1.00 97.06 90 PHE A N 1
ATOM 696 C CA . PHE A 1 90 ? -0.706 1.138 -5.745 1.00 97.06 90 PHE A CA 1
ATOM 697 C C . PHE A 1 90 ? -0.633 1.945 -4.447 1.00 97.06 90 PHE A C 1
ATOM 699 O O . PHE A 1 90 ? -1.475 1.775 -3.566 1.00 97.06 90 PHE A O 1
ATOM 706 N N . THR A 1 91 ? 0.321 2.871 -4.333 1.00 96.69 91 THR A N 1
ATOM 707 C CA . THR A 1 91 ? 0.399 3.806 -3.203 1.00 96.69 91 THR A CA 1
ATOM 708 C C . THR A 1 91 ? -0.880 4.639 -3.096 1.00 96.69 91 THR A C 1
ATOM 710 O O . THR A 1 91 ? -1.435 4.769 -2.003 1.00 96.69 91 THR A O 1
ATOM 713 N N . ASN A 1 92 ? -1.386 5.162 -4.216 1.00 97.50 92 ASN A N 1
ATOM 714 C CA . ASN A 1 92 ? -2.640 5.914 -4.247 1.00 97.50 92 ASN A CA 1
ATOM 715 C C . ASN A 1 92 ? -3.835 5.032 -3.879 1.00 97.50 92 ASN A C 1
ATOM 717 O O . ASN A 1 92 ? -4.587 5.400 -2.982 1.00 97.50 92 ASN A O 1
ATOM 721 N N . LYS A 1 93 ? -3.934 3.818 -4.439 1.00 97.44 93 LYS A N 1
ATOM 722 C CA . LYS A 1 93 ? -4.974 2.839 -4.070 1.00 97.44 93 LYS A CA 1
ATOM 723 C C . LYS A 1 93 ? -5.002 2.565 -2.559 1.00 97.44 93 LYS A C 1
ATOM 725 O O . LYS A 1 93 ? -6.071 2.526 -1.945 1.00 97.44 93 LYS A O 1
ATOM 730 N N . ILE A 1 94 ? -3.832 2.421 -1.930 1.00 97.56 94 ILE A N 1
ATOM 731 C CA . ILE A 1 94 ? -3.722 2.237 -0.476 1.00 97.56 94 ILE A CA 1
ATOM 732 C C . ILE A 1 94 ? -4.149 3.497 0.289 1.00 97.56 94 ILE A C 1
ATOM 734 O O . ILE A 1 94 ? -4.854 3.394 1.298 1.00 97.56 94 ILE A O 1
ATOM 738 N N . ASN A 1 95 ? -3.750 4.685 -0.164 1.00 97.12 95 ASN A N 1
ATOM 739 C CA . ASN A 1 95 ? -4.141 5.948 0.465 1.00 97.12 95 ASN A CA 1
ATOM 740 C C . ASN A 1 95 ? -5.650 6.212 0.355 1.00 97.12 95 ASN A C 1
ATOM 742 O O . ASN A 1 95 ? -6.252 6.669 1.329 1.00 97.12 95 ASN A O 1
ATOM 746 N N . ASP A 1 96 ? -6.274 5.863 -0.767 1.00 96.75 96 ASP A N 1
ATOM 747 C CA . ASP A 1 96 ? -7.719 5.979 -0.968 1.00 96.75 96 ASP A CA 1
ATOM 748 C C . ASP A 1 96 ? -8.472 5.054 -0.011 1.00 96.75 96 ASP A C 1
ATOM 750 O O . ASP A 1 96 ? -9.355 5.499 0.726 1.00 96.75 96 ASP A O 1
ATOM 754 N N . SER A 1 97 ? -8.049 3.787 0.085 1.00 95.12 97 SER A N 1
ATOM 755 C CA . SER A 1 97 ? -8.599 2.842 1.065 1.00 95.12 97 SER A CA 1
ATOM 756 C C . SER A 1 97 ? -8.432 3.347 2.505 1.00 95.12 97 SER A C 1
ATOM 758 O O . SER A 1 97 ? -9.359 3.269 3.311 1.00 95.12 97 SER A O 1
ATOM 760 N N . THR A 1 98 ?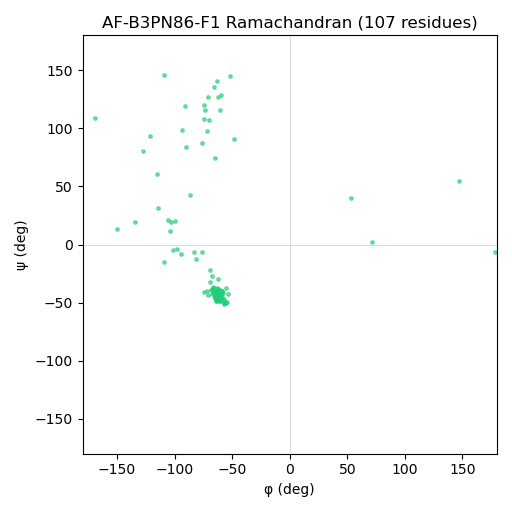 -7.270 3.920 2.831 1.00 95.38 98 THR A N 1
ATOM 761 C CA . THR A 1 98 ? -7.002 4.516 4.152 1.00 95.38 98 THR A CA 1
ATOM 762 C C . THR A 1 98 ? -7.943 5.685 4.437 1.00 95.38 98 THR A C 1
ATOM 764 O O . THR A 1 98 ? -8.475 5.806 5.540 1.00 95.38 98 THR A O 1
ATOM 767 N N . SER A 1 99 ? -8.181 6.534 3.439 1.00 94.50 99 SER A N 1
ATOM 768 C CA . SER A 1 99 ? -9.069 7.690 3.552 1.00 94.50 99 SER A CA 1
ATOM 769 C C . SER A 1 99 ? -10.519 7.262 3.772 1.00 94.50 99 SER A C 1
ATOM 771 O O . SER A 1 99 ? -11.185 7.818 4.639 1.00 94.50 99 SER A O 1
ATOM 773 N N . GLN A 1 100 ? -10.989 6.219 3.082 1.00 92.88 100 GLN A N 1
ATOM 774 C CA . GLN A 1 100 ? -12.324 5.643 3.294 1.00 92.88 100 GLN A CA 1
ATOM 775 C C . GLN A 1 100 ? -12.509 5.097 4.719 1.00 92.88 100 GLN A C 1
ATOM 777 O O . GLN A 1 100 ? -13.546 5.336 5.345 1.00 92.88 100 GLN A O 1
ATOM 782 N N . ILE A 1 101 ? -11.496 4.410 5.261 1.00 91.44 101 ILE A N 1
ATOM 783 C CA . ILE A 1 101 ? -11.517 3.922 6.649 1.00 91.44 101 ILE A CA 1
ATOM 784 C C . ILE A 1 101 ? -11.584 5.096 7.628 1.00 91.44 101 ILE A C 1
ATOM 786 O O . ILE A 1 101 ? -12.440 5.112 8.509 1.00 91.44 101 ILE A O 1
ATOM 790 N N . ASN A 1 102 ? -10.726 6.101 7.452 1.00 91.38 102 ASN A N 1
ATOM 791 C CA . ASN A 1 102 ? -10.691 7.272 8.327 1.00 91.38 102 ASN A CA 1
ATOM 792 C C . ASN A 1 102 ? -11.995 8.079 8.282 1.00 91.38 102 ASN A C 1
ATOM 794 O O . ASN A 1 102 ? -12.455 8.558 9.316 1.00 91.38 102 ASN A O 1
ATOM 798 N N . SER A 1 103 ? -12.622 8.205 7.113 1.00 89.88 103 SER A N 1
ATOM 799 C CA . SER A 1 103 ? -13.948 8.816 6.987 1.00 89.88 103 SER A CA 1
ATOM 800 C C . SER A 1 103 ? -15.014 8.012 7.734 1.00 89.88 103 SER A C 1
ATOM 802 O O . SER A 1 103 ? -15.838 8.595 8.431 1.00 89.88 103 SER A O 1
ATOM 804 N N . SER A 1 104 ? -14.955 6.678 7.663 1.00 85.38 104 SER A N 1
ATOM 805 C CA . SER A 1 104 ? -15.869 5.787 8.394 1.00 85.38 104 SER A CA 1
ATOM 806 C C . SER A 1 104 ? -15.676 5.836 9.914 1.00 85.38 104 SER A C 1
ATOM 808 O O . SER A 1 104 ? -16.613 5.548 10.652 1.00 85.38 104 SER A O 1
ATOM 810 N N . LEU A 1 105 ? -14.465 6.159 10.381 1.00 85.62 105 LEU A N 1
ATOM 811 C CA . LEU A 1 105 ? -14.157 6.360 11.798 1.00 85.62 105 LEU A CA 1
ATOM 812 C C . LEU A 1 105 ? -14.780 7.656 12.332 1.00 85.62 105 LEU A C 1
ATOM 814 O O . LEU A 1 105 ? -15.389 7.629 13.390 1.00 85.62 105 LEU A O 1
ATOM 818 N N . ARG A 1 106 ? -14.688 8.758 11.576 1.00 80.94 106 ARG A N 1
ATOM 819 C CA . ARG A 1 106 ? -15.225 10.078 11.971 1.00 80.94 106 ARG A CA 1
ATOM 820 C C . ARG A 1 106 ? -16.750 10.156 12.007 1.00 80.94 106 ARG A C 1
ATOM 822 O O . ARG A 1 106 ? -17.290 11.059 12.622 1.00 80.94 106 ARG A O 1
ATOM 829 N N . GLN A 1 107 ? -17.437 9.269 11.292 1.00 72.44 107 GLN A N 1
ATOM 830 C CA . GLN A 1 107 ? -18.903 9.183 11.305 1.00 72.44 107 GLN A CA 1
ATOM 831 C C . GLN A 1 107 ? -19.446 8.368 12.490 1.00 72.44 107 GLN A C 1
ATOM 833 O O . GLN A 1 107 ? -20.659 8.259 12.636 1.00 72.44 107 GLN A O 1
ATOM 838 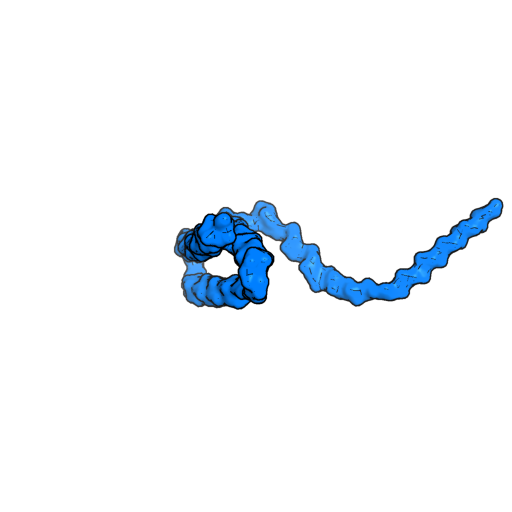N N . ALA A 1 108 ? -18.568 7.733 13.274 1.00 59.41 108 ALA A N 1
ATOM 839 C CA . ALA A 1 108 ? -18.939 6.938 14.442 1.00 59.41 108 ALA A CA 1
ATOM 840 C C . ALA A 1 108 ? -18.810 7.712 15.770 1.00 59.41 108 ALA A C 1
ATOM 842 O O . ALA A 1 108 ? -19.149 7.144 16.809 1.00 59.41 108 ALA A O 1
ATOM 843 N N . ASP A 1 109 ? -18.321 8.955 15.712 1.00 52.38 109 ASP A N 1
ATOM 844 C CA . ASP A 1 109 ? -18.290 9.932 16.809 1.00 52.38 109 ASP A CA 1
ATOM 845 C C . ASP A 1 109 ? -19.559 10.805 16.774 1.00 52.38 109 ASP A C 1
A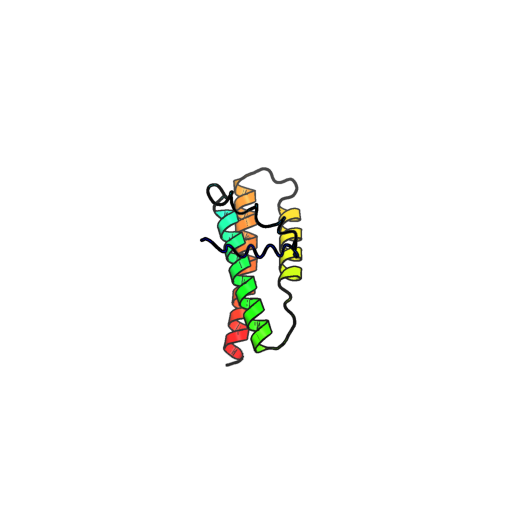TOM 847 O O . ASP A 1 109 ? -20.077 11.137 17.865 1.00 52.38 109 ASP A O 1
#

Foldseek 3Di:
DDDDDDPDDDDDPPPPPDPPPPPPVPPDDPLVVLLVVLLVLLQVLQVLLCVLVVDDRCSVVVVVVLVVVLCVLCVPDDDPVSNSVSSVVSSVVSNVSSVVSVVVSVVSD

Radius of gyration: 21.05 Å; Cα contacts (8 Å, |Δi|>4): 53; chains: 1; bounding box: 54×31×68 Å

pLDDT: mean 79.2, std 20.59, range [38.5, 97.56]

Nearest PDB structures (foldseek):
  2e87-assembly1_A  TM=5.212E-01  e=2.420E+00  Pyrococcus horikoshii OT3

Organism: Metamycoplasma arthritidis (strain 158L3-1) (NCBI:txid243272)

Secondary structure (DSSP, 8-state):
----------------TT----S-TTS--HHHHHHHHHHHHHHHHHHHHHHHHT----HHHHHHHHHHHHHHHHTT---HHHHHHHHHHHHHHHHHHHHHHHHHHHT--